Protein AF-T1EKL4-F1 (afdb_monomer_lite)

pLDDT: mean 88.15, std 10.9, range [50.75, 98.0]

Secondary structure (DSSP, 8-state):
--BTTBHHHHHTEEEGGGSBGGGS-HHHHHHHHHHHSS-STT--HHHHHHHHTT-TTHHHHHHHS--TTS-HHHHHHHHHHHH-TT-BHHHHHHHHHHTT-HHHHHHHHHHS-SEEE---

Structure (mmCIF, N/CA/C/O backbone):
data_AF-T1EKL4-F1
#
_entry.id   AF-T1EKL4-F1
#
loop_
_atom_site.group_PDB
_atom_site.id
_atom_site.type_symbol
_atom_site.label_atom_id
_atom_site.label_alt_id
_atom_site.label_comp_id
_atom_site.label_asym_id
_atom_site.label_entity_id
_atom_site.label_seq_id
_atom_site.pdbx_PDB_ins_code
_atom_site.Cartn_x
_atom_site.Cartn_y
_atom_site.Cartn_z
_atom_site.occupancy
_atom_site.B_iso_or_equiv
_atom_site.auth_seq_id
_atom_site.auth_comp_id
_atom_site.auth_asym_id
_atom_site.auth_atom_id
_atom_site.pdbx_PDB_model_num
ATOM 1 N N . ILE A 1 1 ? 9.634 -11.502 -26.903 1.00 68.00 1 ILE A N 1
ATOM 2 C CA . ILE A 1 1 ? 8.700 -10.496 -26.340 1.00 68.00 1 ILE A CA 1
ATOM 3 C C . ILE A 1 1 ? 9.501 -9.223 -26.070 1.00 68.00 1 ILE A C 1
ATOM 5 O O . ILE A 1 1 ? 10.606 -9.331 -25.541 1.00 68.00 1 ILE A O 1
ATOM 9 N N . LEU A 1 2 ? 8.996 -8.072 -26.524 1.00 75.31 2 LEU A N 1
ATOM 10 C CA . LEU A 1 2 ? 9.576 -6.733 -26.350 1.00 75.31 2 LEU A CA 1
ATOM 11 C C . LEU A 1 2 ? 8.536 -5.857 -25.635 1.00 75.31 2 LEU A C 1
ATOM 13 O O . LEU A 1 2 ? 7.352 -5.981 -25.944 1.00 75.31 2 LEU A O 1
ATOM 17 N N . ALA A 1 3 ? 8.963 -4.963 -24.743 1.00 78.75 3 ALA A N 1
ATOM 18 C CA . ALA A 1 3 ? 8.119 -3.901 -24.188 1.00 78.75 3 ALA A CA 1
ATOM 19 C C . ALA A 1 3 ? 8.531 -2.576 -24.831 1.00 78.75 3 ALA A C 1
ATOM 21 O O . ALA A 1 3 ? 9.716 -2.248 -24.859 1.00 78.75 3 ALA A O 1
ATOM 22 N N . PHE A 1 4 ? 7.571 -1.839 -25.394 1.00 86.25 4 PHE A N 1
ATOM 23 C CA . PHE A 1 4 ? 7.825 -0.548 -26.057 1.00 86.25 4 PHE A CA 1
ATOM 24 C C . PHE A 1 4 ? 8.945 -0.603 -27.120 1.00 86.25 4 PHE A C 1
ATOM 26 O O . PHE A 1 4 ? 9.703 0.345 -27.293 1.00 86.25 4 PHE A O 1
ATOM 33 N N . GLY A 1 5 ? 9.090 -1.743 -27.808 1.00 90.69 5 GLY A N 1
ATOM 34 C CA . GLY A 1 5 ? 10.127 -1.956 -28.825 1.00 90.69 5 GLY A CA 1
ATOM 35 C C . GLY A 1 5 ? 11.548 -2.183 -28.288 1.00 90.69 5 GLY A C 1
ATOM 36 O O . GLY A 1 5 ? 12.463 -2.342 -29.089 1.00 90.69 5 GLY A O 1
ATOM 37 N N . SER A 1 6 ? 11.754 -2.252 -26.967 1.00 91.06 6 SER A N 1
ATOM 38 C CA . SER A 1 6 ? 13.074 -2.432 -26.353 1.00 91.06 6 SER A CA 1
ATOM 39 C C . SER A 1 6 ? 13.132 -3.669 -25.459 1.00 91.06 6 SER A C 1
ATOM 41 O O . SER A 1 6 ? 12.322 -3.853 -24.547 1.00 91.06 6 SER A O 1
ATOM 43 N N . ARG A 1 7 ? 14.131 -4.527 -25.703 1.00 92.25 7 ARG A N 1
ATOM 44 C CA . ARG A 1 7 ? 14.403 -5.680 -24.836 1.00 92.25 7 ARG A CA 1
ATOM 45 C C . ARG A 1 7 ? 14.927 -5.236 -23.472 1.00 92.25 7 ARG A C 1
ATOM 47 O O . ARG A 1 7 ? 14.496 -5.772 -22.464 1.00 92.25 7 ARG A O 1
ATOM 54 N N . TYR A 1 8 ? 15.767 -4.205 -23.458 1.00 90.81 8 TYR A N 1
ATOM 55 C CA . TYR A 1 8 ? 16.294 -3.612 -22.234 1.00 90.81 8 TYR A CA 1
ATOM 56 C C . TYR A 1 8 ? 15.175 -3.123 -21.307 1.00 90.81 8 TYR A C 1
ATOM 58 O O . TYR A 1 8 ? 15.171 -3.439 -20.125 1.00 90.81 8 TYR A O 1
ATOM 66 N N . ILE A 1 9 ? 14.185 -2.408 -21.853 1.00 90.50 9 ILE A N 1
ATOM 67 C CA . ILE A 1 9 ? 13.045 -1.927 -21.061 1.00 90.50 9 ILE A CA 1
ATOM 68 C C . ILE A 1 9 ? 12.218 -3.095 -20.527 1.00 90.50 9 ILE A C 1
ATOM 70 O O . ILE A 1 9 ? 11.823 -3.065 -19.368 1.00 90.50 9 ILE A O 1
ATOM 74 N N . TYR A 1 10 ? 11.995 -4.130 -21.342 1.00 90.38 10 TYR A N 1
ATOM 75 C CA . TYR A 1 10 ? 11.305 -5.342 -20.898 1.00 90.38 10 TYR A CA 1
ATOM 76 C C . TYR A 1 10 ? 12.027 -6.015 -19.724 1.00 90.38 10 TYR A C 1
ATOM 78 O O . TYR A 1 10 ? 11.393 -6.337 -18.728 1.00 90.38 10 TYR A O 1
ATOM 86 N N . ASP A 1 11 ? 13.348 -6.181 -19.819 1.00 91.62 11 ASP A N 1
ATOM 87 C CA . ASP A 1 11 ? 14.155 -6.842 -18.785 1.00 91.62 11 ASP A CA 1
ATOM 88 C C . ASP A 1 11 ? 14.255 -6.023 -17.485 1.00 91.62 11 ASP A C 1
ATOM 90 O O . ASP A 1 11 ? 14.579 -6.570 -16.434 1.00 91.62 11 ASP A O 1
ATOM 94 N N . LYS A 1 12 ? 13.968 -4.718 -17.543 1.00 92.38 12 LYS A N 1
ATOM 95 C CA . LYS A 1 12 ? 13.943 -3.808 -16.387 1.00 92.38 12 LYS A CA 1
ATOM 96 C C . LYS A 1 12 ? 12.538 -3.540 -15.858 1.00 92.38 12 LYS A C 1
ATOM 98 O O . LYS A 1 12 ? 12.382 -2.786 -14.901 1.00 92.38 12 LYS A O 1
ATOM 103 N N . MET A 1 13 ? 11.511 -4.109 -16.477 1.00 93.31 13 MET A N 1
ATOM 104 C CA . MET A 1 13 ? 10.123 -3.875 -16.105 1.00 93.31 13 MET A CA 1
ATOM 105 C C . MET A 1 13 ? 9.759 -4.706 -14.875 1.00 93.31 13 MET A C 1
ATOM 107 O O . MET A 1 13 ? 9.971 -5.913 -14.850 1.00 93.31 13 MET A O 1
ATOM 111 N N . ILE A 1 14 ? 9.178 -4.055 -13.872 1.00 94.44 14 ILE A N 1
ATOM 112 C CA . ILE A 1 14 ? 8.641 -4.702 -12.674 1.00 94.44 14 ILE A CA 1
ATOM 113 C C . ILE A 1 14 ? 7.111 -4.662 -12.776 1.00 94.44 14 ILE A C 1
ATOM 115 O O . ILE A 1 14 ? 6.559 -3.560 -12.899 1.00 94.44 14 ILE A O 1
ATOM 119 N N . PRO A 1 15 ? 6.413 -5.810 -12.748 1.00 93.56 15 PRO A N 1
ATOM 120 C CA . PRO A 1 15 ? 4.954 -5.862 -12.715 1.00 93.56 15 PRO A CA 1
ATOM 121 C C . PRO A 1 15 ? 4.375 -5.140 -11.496 1.00 93.56 15 PRO A C 1
ATOM 123 O O . PRO A 1 15 ? 4.961 -5.162 -10.419 1.00 93.56 15 PRO A O 1
ATOM 126 N N . GLY A 1 16 ? 3.188 -4.548 -11.642 1.00 94.56 16 GLY A N 1
ATOM 127 C CA . GLY A 1 16 ? 2.482 -3.825 -10.577 1.00 94.56 16 GLY A CA 1
ATOM 128 C C . GLY A 1 16 ? 2.445 -4.559 -9.230 1.00 94.56 16 GLY A C 1
ATOM 129 O O . GLY A 1 16 ? 2.897 -3.979 -8.246 1.00 94.56 16 GLY A O 1
ATOM 130 N N . PRO A 1 17 ? 2.010 -5.834 -9.170 1.00 96.19 17 PRO A N 1
ATOM 131 C CA . PRO A 1 17 ? 1.977 -6.603 -7.924 1.00 96.19 17 PRO A CA 1
ATOM 132 C C . PRO A 1 17 ? 3.335 -6.731 -7.223 1.00 96.19 17 PRO A C 1
ATOM 134 O O . PRO A 1 17 ? 3.377 -6.799 -6.001 1.00 96.19 17 PRO A O 1
ATOM 137 N N . GLU A 1 18 ? 4.437 -6.711 -7.971 1.00 95.94 18 GLU A N 1
ATOM 138 C CA . GLU A 1 18 ? 5.803 -6.802 -7.444 1.00 95.94 18 GLU A CA 1
ATOM 139 C C . GLU A 1 18 ? 6.392 -5.424 -7.097 1.00 95.94 18 GLU A C 1
ATOM 141 O O . GLU A 1 18 ? 7.472 -5.332 -6.513 1.00 95.94 18 GLU A O 1
ATOM 146 N N . LEU A 1 19 ? 5.707 -4.323 -7.434 1.00 95.94 19 LEU A N 1
ATOM 147 C CA . LEU A 1 19 ? 6.183 -2.991 -7.083 1.00 95.94 19 LEU A CA 1
ATOM 148 C C . LEU A 1 19 ? 6.116 -2.772 -5.566 1.00 95.94 19 LEU A C 1
ATOM 150 O O . LEU A 1 19 ? 5.065 -3.002 -4.962 1.00 95.94 19 LEU A O 1
ATOM 154 N N . PRO A 1 20 ? 7.182 -2.230 -4.952 1.00 95.69 20 PRO A N 1
ATOM 155 C CA . PRO A 1 20 ? 7.159 -1.843 -3.549 1.00 95.69 20 PRO A CA 1
ATOM 156 C C . PRO A 1 20 ? 6.089 -0.784 -3.265 1.00 95.69 20 PRO A C 1
ATOM 158 O O . PRO A 1 20 ? 5.954 0.191 -4.012 1.00 95.69 20 PRO A O 1
ATOM 161 N N . VAL A 1 21 ? 5.398 -0.905 -2.132 1.00 96.44 21 VAL A N 1
ATOM 162 C CA . VAL A 1 21 ? 4.393 0.072 -1.666 1.00 96.44 21 VAL A CA 1
ATOM 163 C C . VAL A 1 21 ? 5.003 1.462 -1.469 1.00 96.44 21 VAL A C 1
ATOM 165 O O . VAL A 1 21 ? 4.344 2.484 -1.681 1.00 96.44 21 VAL A O 1
ATOM 168 N N . SER A 1 22 ? 6.301 1.537 -1.163 1.00 95.06 22 SER A N 1
ATOM 169 C CA . SER A 1 22 ? 7.040 2.800 -1.082 1.00 95.06 22 SER A CA 1
ATOM 170 C C . SER A 1 22 ? 6.936 3.637 -2.366 1.00 95.06 22 SER A C 1
ATOM 172 O O . SER A 1 22 ? 6.922 4.870 -2.274 1.00 95.06 22 SER A O 1
ATOM 174 N N . ARG A 1 23 ? 6.765 2.990 -3.533 1.00 94.50 23 ARG A N 1
ATOM 175 C CA . ARG A 1 23 ? 6.636 3.615 -4.863 1.00 94.50 23 ARG A CA 1
ATOM 176 C C . ARG A 1 23 ? 5.213 4.055 -5.216 1.00 94.50 23 ARG A C 1
ATOM 178 O O . ARG A 1 23 ? 5.004 4.572 -6.314 1.00 94.50 23 ARG A O 1
ATOM 185 N N . PHE A 1 24 ? 4.235 3.880 -4.326 1.00 95.69 24 PHE A N 1
ATOM 186 C CA . PHE A 1 24 ? 2.877 4.366 -4.569 1.00 95.69 24 PHE A CA 1
ATOM 187 C C . PHE A 1 24 ? 2.857 5.885 -4.805 1.00 95.69 24 PHE A C 1
ATOM 189 O O . PHE A 1 24 ? 3.546 6.625 -4.090 1.00 95.69 24 PHE A O 1
ATOM 196 N N . PRO A 1 25 ? 2.037 6.376 -5.757 1.00 94.88 25 PRO A N 1
ATOM 197 C CA . PRO A 1 25 ? 1.790 7.802 -5.908 1.00 94.88 25 PRO A CA 1
ATOM 198 C C . PRO A 1 25 ? 1.304 8.418 -4.596 1.00 94.88 25 PRO A C 1
ATOM 200 O O . PRO A 1 25 ? 0.511 7.815 -3.871 1.00 94.88 25 PRO A O 1
ATOM 203 N N . ILE A 1 26 ? 1.700 9.661 -4.320 1.00 94.06 26 ILE A N 1
ATOM 204 C CA . ILE A 1 26 ? 1.242 10.376 -3.119 1.00 94.06 26 ILE A CA 1
ATOM 205 C C . ILE A 1 26 ? -0.291 10.464 -3.044 1.00 94.06 26 ILE A C 1
ATOM 207 O O . ILE A 1 26 ? -0.859 10.358 -1.963 1.00 94.06 26 ILE A O 1
ATOM 211 N N . GLY A 1 27 ? -0.967 10.601 -4.191 1.00 95.31 27 GLY A N 1
ATOM 212 C CA . GLY A 1 27 ? -2.429 10.596 -4.269 1.00 95.31 27 GLY A CA 1
ATOM 213 C C . GLY A 1 27 ? -3.035 9.277 -3.788 1.00 95.31 27 GLY A C 1
ATOM 214 O O . GLY A 1 27 ? -3.949 9.298 -2.972 1.00 95.31 27 GLY A O 1
ATOM 215 N N . LEU A 1 28 ? -2.466 8.142 -4.207 1.00 96.00 28 LEU A N 1
ATOM 216 C CA . LEU A 1 28 ? -2.889 6.815 -3.757 1.00 96.00 28 LEU A CA 1
ATOM 217 C C . LEU A 1 28 ? -2.671 6.639 -2.247 1.00 96.00 28 LEU A C 1
ATOM 219 O O . LEU A 1 28 ? -3.592 6.225 -1.549 1.00 96.00 28 LEU A O 1
ATOM 223 N N . LYS A 1 29 ? -1.500 7.025 -1.718 1.00 95.19 29 LYS A N 1
ATOM 224 C CA . LYS A 1 29 ? -1.226 6.964 -0.268 1.00 95.19 29 LYS A CA 1
ATOM 225 C C . LYS A 1 29 ? -2.239 7.781 0.540 1.00 95.19 29 LYS A C 1
ATOM 227 O O . LYS A 1 29 ? -2.754 7.306 1.545 1.00 95.19 29 LYS A O 1
ATOM 232 N N . ARG A 1 30 ? -2.578 8.986 0.066 1.00 93.50 30 ARG A N 1
ATOM 233 C CA . ARG A 1 30 ? -3.583 9.858 0.697 1.00 93.50 30 ARG A CA 1
ATOM 234 C C . ARG A 1 30 ? -4.995 9.283 0.629 1.00 93.50 30 ARG A C 1
ATOM 236 O O . ARG A 1 30 ? -5.728 9.412 1.602 1.00 93.50 30 ARG A O 1
ATOM 243 N N . LEU A 1 31 ? -5.374 8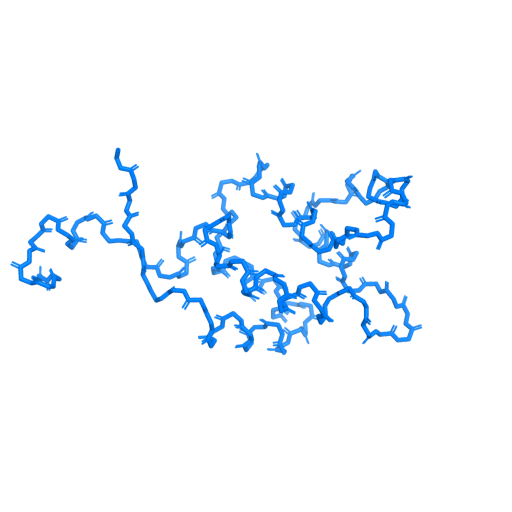.668 -0.492 1.00 93.94 31 LEU A N 1
ATOM 244 C CA . LEU A 1 31 ? -6.674 8.009 -0.626 1.00 93.94 31 LEU A CA 1
ATOM 245 C C . LEU A 1 31 ? -6.785 6.828 0.340 1.00 93.94 31 LEU A C 1
ATOM 247 O O . LEU A 1 31 ? -7.744 6.778 1.103 1.00 93.94 31 LEU A O 1
ATOM 251 N N . LEU A 1 32 ? -5.775 5.954 0.380 1.00 94.12 32 LEU A N 1
ATOM 252 C CA . LEU A 1 32 ? -5.708 4.846 1.338 1.00 94.12 32 LEU A CA 1
ATOM 253 C C . LEU A 1 32 ? -5.808 5.339 2.783 1.00 94.12 32 LEU A C 1
ATOM 255 O O . LEU A 1 32 ? -6.650 4.860 3.536 1.00 94.12 32 LEU A O 1
ATOM 259 N N . ALA A 1 33 ? -5.014 6.347 3.148 1.00 91.75 33 ALA A N 1
ATOM 260 C CA . ALA A 1 33 ? -5.090 6.975 4.460 1.00 91.75 33 ALA A CA 1
ATOM 261 C C . ALA A 1 33 ? -6.498 7.501 4.769 1.00 91.75 33 ALA A C 1
ATOM 263 O O . ALA A 1 33 ? -7.007 7.252 5.850 1.00 91.75 33 ALA A O 1
ATOM 264 N N . SER A 1 34 ? -7.166 8.167 3.823 1.00 89.31 34 SER A N 1
ATOM 265 C CA . SER A 1 34 ? -8.494 8.749 4.068 1.00 89.31 34 SER A CA 1
ATOM 266 C C . SER A 1 34 ? -9.597 7.724 4.355 1.00 89.31 34 SER A C 1
ATOM 268 O O . SER A 1 34 ? -10.580 8.061 5.009 1.00 89.31 34 SER A O 1
ATOM 270 N N . ILE A 1 35 ? -9.442 6.481 3.885 1.00 89.44 35 ILE A N 1
ATOM 271 C CA . ILE A 1 35 ? -10.423 5.405 4.099 1.00 89.44 35 ILE A CA 1
ATOM 272 C C . ILE A 1 35 ? -10.018 4.446 5.229 1.00 89.44 35 ILE A C 1
ATOM 274 O O . ILE A 1 35 ? -10.855 3.682 5.708 1.00 89.44 35 ILE A O 1
ATOM 278 N N . LEU A 1 36 ? -8.753 4.453 5.658 1.00 89.19 36 LEU A N 1
ATOM 279 C CA . LEU A 1 36 ? -8.227 3.609 6.741 1.00 89.19 36 LEU A CA 1
ATOM 280 C C . LEU A 1 36 ? -8.014 4.396 8.055 1.00 89.19 36 LEU A C 1
ATOM 282 O O . LEU A 1 36 ? -8.069 3.803 9.133 1.00 89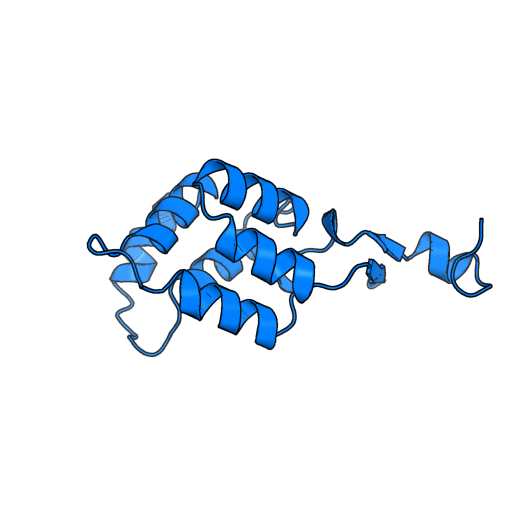.19 36 LEU A O 1
ATOM 286 N N . ASP A 1 37 ? -7.877 5.728 7.980 1.00 84.31 37 ASP A N 1
ATOM 287 C CA . ASP A 1 37 ? -7.776 6.665 9.103 1.00 84.31 37 ASP A CA 1
ATOM 288 C C . ASP A 1 37 ? -8.916 7.721 9.076 1.00 84.31 37 ASP A C 1
ATOM 290 O O . ASP A 1 37 ? -8.773 8.752 8.418 1.00 84.31 37 ASP A O 1
ATOM 294 N N . PRO A 1 38 ? -9.988 7.645 9.887 1.00 67.44 38 PRO A N 1
ATOM 295 C CA . PRO A 1 38 ? -10.905 6.551 10.227 1.00 67.44 38 PRO A CA 1
ATOM 296 C C . PRO A 1 38 ? -12.308 6.709 9.553 1.00 67.44 38 PRO A C 1
ATOM 298 O O . PRO A 1 38 ? -12.848 7.817 9.534 1.00 67.44 38 PRO A O 1
ATOM 301 N N . PRO A 1 39 ? -12.989 5.620 9.116 1.00 53.41 39 PRO A N 1
ATOM 302 C CA . PRO A 1 39 ? -14.443 5.525 9.332 1.00 53.41 39 PRO A CA 1
ATOM 303 C C . 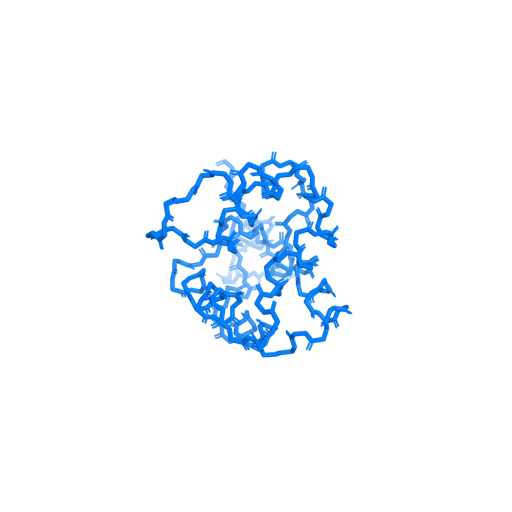PRO A 1 39 ? -14.912 4.083 9.624 1.00 53.41 39 PRO A C 1
ATOM 305 O O . PRO A 1 39 ? -15.482 3.396 8.782 1.00 53.41 39 PRO A O 1
ATOM 308 N N . SER A 1 40 ? -14.731 3.649 10.869 1.00 52.94 40 SER A N 1
ATOM 309 C CA . SER A 1 40 ? -15.486 2.556 11.493 1.00 52.94 40 SER A CA 1
ATOM 310 C C . SER A 1 40 ? -15.929 3.045 12.882 1.00 52.94 40 SER A C 1
ATOM 312 O O . SER A 1 40 ? -15.134 3.730 13.533 1.00 52.94 40 SER A O 1
ATOM 314 N N . PRO A 1 41 ? -17.139 2.709 13.383 1.00 50.75 41 PRO A N 1
ATOM 315 C CA . PRO A 1 41 ? -17.585 3.062 14.738 1.00 50.75 41 PRO A CA 1
ATOM 316 C C . PRO A 1 41 ? -16.626 2.609 15.854 1.00 50.75 41 PRO A C 1
ATOM 318 O O . PRO A 1 41 ? -16.710 3.117 16.969 1.00 50.75 41 PRO A O 1
ATOM 321 N N . THR A 1 42 ? -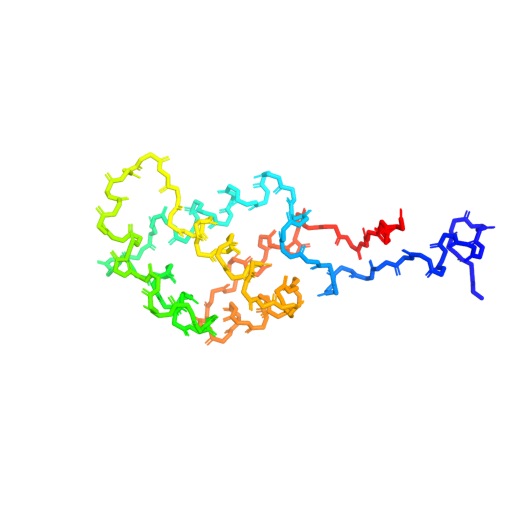15.720 1.667 15.562 1.00 58.53 42 THR A N 1
ATOM 322 C CA . THR A 1 42 ? -14.700 1.151 16.488 1.00 58.53 42 THR A CA 1
ATOM 323 C C . THR A 1 42 ? -13.283 1.690 16.236 1.00 58.53 42 THR A C 1
ATOM 325 O O . THR A 1 42 ? -12.420 1.494 17.086 1.00 58.53 42 THR A O 1
ATOM 328 N N . GLY A 1 43 ? -13.026 2.405 15.128 1.00 56.94 43 GLY A N 1
ATOM 329 C CA . GLY A 1 43 ? -11.809 3.214 14.919 1.00 56.94 43 GLY A CA 1
ATOM 330 C C . GLY A 1 43 ? -10.473 2.475 14.705 1.00 56.94 43 GLY A C 1
ATOM 331 O O . GLY A 1 43 ? -9.425 3.038 15.033 1.00 56.94 43 GLY A O 1
ATOM 332 N N . GLN A 1 44 ? -10.469 1.240 14.185 1.00 69.88 44 GLN A N 1
ATOM 333 C CA . GLN A 1 44 ? -9.304 0.338 14.301 1.00 69.88 44 GLN A CA 1
ATOM 334 C C . GLN A 1 44 ? -8.781 -0.319 13.008 1.00 69.88 44 GLN A C 1
ATOM 336 O O . GLN A 1 44 ? -7.923 -1.194 13.101 1.00 69.88 44 GLN A O 1
ATOM 341 N N . ASP A 1 45 ? -9.197 0.091 11.808 1.00 83.81 45 ASP A N 1
ATOM 342 C CA . ASP A 1 45 ? -8.764 -0.603 10.577 1.00 83.81 45 ASP A CA 1
ATOM 343 C C . ASP A 1 45 ? -7.252 -0.488 10.325 1.00 83.81 45 ASP A C 1
ATOM 345 O O . ASP A 1 45 ? -6.603 -1.471 9.969 1.00 83.81 45 ASP A O 1
ATOM 349 N N . TRP A 1 46 ? -6.657 0.673 10.615 1.00 87.06 46 TRP A N 1
ATOM 350 C CA . TRP A 1 46 ? -5.200 0.857 10.605 1.00 87.06 46 TRP A CA 1
ATOM 351 C C . TRP A 1 46 ? -4.492 -0.051 11.629 1.00 87.06 46 TRP A C 1
ATOM 353 O O . TRP A 1 46 ? -3.409 -0.561 11.357 1.00 87.06 46 TRP A O 1
ATOM 363 N N . CYS A 1 47 ? -5.098 -0.294 12.795 1.00 88.50 47 CYS A N 1
ATOM 364 C CA . CYS A 1 47 ? -4.533 -1.150 13.839 1.00 88.50 47 CYS A CA 1
ATOM 365 C C . CYS A 1 47 ? -4.574 -2.625 13.417 1.00 88.50 47 CYS A C 1
ATOM 367 O O . CYS A 1 47 ? -3.559 -3.316 13.495 1.00 88.50 47 CYS A O 1
ATOM 369 N N . LEU A 1 48 ? -5.709 -3.085 12.880 1.00 90.00 48 LEU A N 1
ATOM 370 C CA . LEU A 1 48 ? -5.843 -4.432 12.325 1.00 90.00 48 LEU A CA 1
ATOM 371 C C . LEU A 1 48 ? -4.867 -4.662 11.163 1.00 90.00 48 LEU A C 1
ATOM 373 O O . LEU A 1 48 ? -4.191 -5.691 11.118 1.00 90.00 48 LEU A O 1
ATOM 377 N N . LEU A 1 49 ? -4.732 -3.675 10.271 1.00 91.38 49 LEU A N 1
ATOM 378 C CA . LEU A 1 49 ? -3.733 -3.700 9.207 1.00 91.38 49 LEU A CA 1
ATOM 379 C C . LEU A 1 49 ? -2.310 -3.785 9.785 1.00 91.38 49 LEU A C 1
ATOM 381 O O . LEU A 1 49 ? -1.510 -4.589 9.322 1.00 91.38 49 LEU A O 1
ATOM 385 N N . SER A 1 50 ? -1.993 -3.028 10.837 1.00 90.44 50 SER A N 1
ATOM 386 C CA . SER A 1 50 ? -0.694 -3.121 11.519 1.00 90.44 50 SER A CA 1
ATOM 387 C C . SER A 1 50 ? -0.392 -4.540 11.998 1.00 90.44 50 SER A C 1
ATOM 389 O O . SER A 1 50 ? 0.697 -5.062 11.760 1.00 90.44 50 SER A O 1
ATOM 391 N N . VAL A 1 51 ? -1.369 -5.184 12.644 1.00 91.81 51 VAL A N 1
ATOM 392 C CA . VAL A 1 51 ? -1.22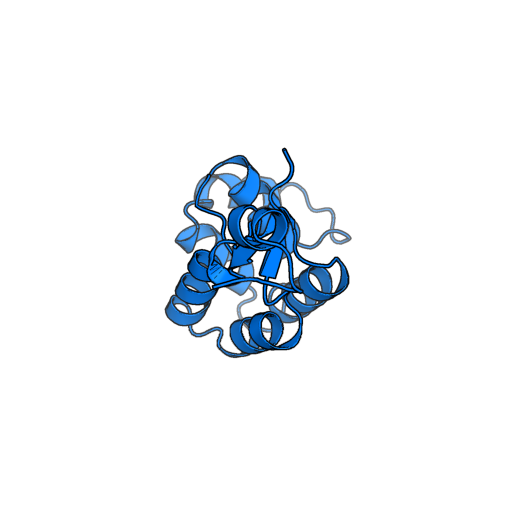8 -6.551 13.161 1.00 91.81 51 VAL A CA 1
ATOM 393 C C . VAL A 1 51 ? -0.958 -7.533 12.025 1.00 91.81 51 VAL A C 1
ATOM 395 O O . VAL A 1 51 ? -0.039 -8.345 12.124 1.00 91.81 51 VAL A O 1
ATOM 398 N N . ILE A 1 52 ? -1.707 -7.440 10.924 1.00 92.69 52 ILE A N 1
ATOM 399 C CA . ILE A 1 52 ? -1.590 -8.396 9.817 1.00 92.69 52 ILE A CA 1
ATOM 400 C C . ILE A 1 52 ? -0.328 -8.203 8.967 1.00 92.69 52 ILE A C 1
ATOM 402 O O . ILE A 1 52 ? 0.131 -9.145 8.319 1.00 92.69 52 ILE A O 1
ATOM 406 N N . LEU A 1 53 ? 0.253 -7.001 9.011 1.00 93.00 53 LEU A N 1
ATOM 407 C CA . LEU A 1 53 ? 1.566 -6.674 8.449 1.00 93.00 53 LEU A CA 1
ATOM 408 C C . LEU A 1 53 ? 2.725 -7.000 9.412 1.00 93.00 53 LEU A C 1
ATOM 410 O O . LEU A 1 53 ? 3.879 -6.687 9.120 1.00 93.00 53 LEU A O 1
ATOM 414 N N . GLY A 1 54 ? 2.445 -7.582 10.585 1.00 90.94 54 GLY A N 1
ATOM 415 C CA . GLY A 1 54 ? 3.462 -7.913 11.589 1.00 90.94 54 GLY A CA 1
ATOM 416 C C . GLY A 1 54 ? 4.075 -6.696 12.295 1.00 90.94 54 GLY A C 1
ATOM 417 O O . GLY A 1 54 ? 5.098 -6.824 12.962 1.00 90.94 54 GLY A O 1
ATOM 418 N N . GLN A 1 55 ? 3.456 -5.517 12.186 1.00 86.50 55 GLN A N 1
ATOM 419 C CA . GLN A 1 55 ? 3.912 -4.249 12.772 1.00 86.50 55 GLN A CA 1
ATOM 420 C C . GLN A 1 55 ? 3.309 -3.986 14.166 1.00 86.50 55 GLN A C 1
ATOM 422 O O . GLN A 1 55 ? 3.214 -2.841 14.611 1.00 86.50 55 GLN A O 1
ATOM 427 N N . SER A 1 56 ? 2.905 -5.031 14.896 1.00 85.62 56 SER A N 1
ATOM 428 C CA . SER A 1 56 ? 2.234 -4.900 16.201 1.00 85.62 56 SER A CA 1
ATOM 429 C C . SER A 1 56 ? 3.038 -4.092 17.225 1.00 85.62 56 SER A C 1
ATOM 431 O O . SER A 1 56 ? 2.468 -3.326 17.998 1.00 85.62 56 SER A O 1
ATOM 433 N N . ASN A 1 57 ? 4.369 -4.207 17.194 1.00 83.44 57 ASN A N 1
ATOM 434 C CA . ASN A 1 57 ? 5.260 -3.479 18.103 1.00 83.44 57 ASN A CA 1
ATOM 435 C C . ASN A 1 57 ? 5.250 -1.962 17.855 1.00 83.44 57 ASN A C 1
ATOM 437 O O . ASN A 1 57 ? 5.504 -1.192 18.773 1.00 83.44 57 ASN A O 1
ATOM 441 N N . SER A 1 58 ? 4.919 -1.526 16.637 1.00 79.94 58 SER A N 1
ATOM 442 C CA . SER A 1 58 ? 4.884 -0.111 16.258 1.00 79.94 58 SER A CA 1
ATOM 443 C C . SER A 1 58 ? 3.564 0.573 16.615 1.00 79.94 58 SER A C 1
ATOM 445 O O . SER A 1 58 ? 3.480 1.795 16.532 1.00 79.94 58 SER A O 1
ATOM 447 N N . ILE A 1 59 ? 2.532 -0.177 17.024 1.00 84.81 59 ILE A N 1
ATOM 448 C CA . ILE A 1 59 ? 1.208 0.383 17.344 1.00 84.81 59 ILE A CA 1
ATOM 449 C C . ILE A 1 59 ? 1.314 1.381 18.501 1.00 84.81 59 ILE A C 1
ATOM 451 O O . ILE A 1 59 ? 0.858 2.513 18.365 1.00 84.81 59 ILE A O 1
ATOM 455 N N . GLN A 1 60 ? 1.984 1.004 19.596 1.00 82.44 60 GLN A N 1
ATOM 456 C CA . GLN A 1 60 ? 2.141 1.877 20.765 1.00 82.44 60 GLN A CA 1
ATOM 457 C C . GLN A 1 60 ? 2.929 3.146 20.428 1.00 82.44 60 GLN A C 1
ATOM 459 O O . GLN A 1 60 ? 2.551 4.238 20.841 1.00 82.44 60 GLN A O 1
ATOM 464 N N . ASP A 1 61 ? 3.990 3.035 19.628 1.00 83.31 61 ASP A N 1
ATOM 465 C CA . ASP A 1 61 ? 4.761 4.198 19.174 1.00 83.31 61 ASP A CA 1
ATOM 466 C C . ASP A 1 61 ? 3.925 5.124 18.284 1.00 83.31 61 ASP A C 1
ATOM 468 O O . ASP A 1 61 ? 4.086 6.350 18.300 1.00 83.31 61 ASP A O 1
ATOM 472 N N . ILE A 1 62 ? 3.018 4.548 17.494 1.00 80.81 62 ILE A N 1
ATOM 473 C CA . ILE A 1 62 ? 2.113 5.296 16.629 1.00 80.81 62 ILE A CA 1
ATOM 474 C C . ILE A 1 62 ? 1.050 6.035 17.432 1.00 80.81 62 ILE A C 1
ATOM 476 O O . ILE A 1 62 ? 0.823 7.214 17.153 1.00 80.81 62 ILE A O 1
ATOM 480 N N . GLU A 1 63 ? 0.480 5.396 18.448 1.00 79.69 63 GLU A N 1
ATOM 481 C CA . GLU A 1 63 ? -0.483 6.002 19.371 1.00 79.69 63 GLU A CA 1
ATOM 482 C C . GLU A 1 63 ? 0.152 7.067 20.271 1.00 79.69 63 GLU A C 1
ATOM 484 O O . GLU A 1 63 ? -0.410 8.145 20.438 1.00 79.69 63 GLU A O 1
ATOM 489 N N . ASN A 1 64 ? 1.347 6.814 20.809 1.00 76.12 64 ASN A N 1
ATOM 490 C CA . ASN A 1 64 ? 2.035 7.748 21.703 1.00 76.12 64 ASN A CA 1
ATOM 491 C C . ASN A 1 64 ? 2.510 9.012 20.973 1.00 76.12 64 ASN A C 1
ATOM 493 O O . ASN A 1 64 ? 2.534 10.104 21.544 1.00 76.12 64 ASN A O 1
ATOM 497 N N . GLN A 1 65 ? 2.862 8.890 19.691 1.00 72.75 65 GLN A N 1
ATOM 498 C CA . GLN A 1 65 ? 3.150 10.026 18.817 1.00 72.75 65 GLN A CA 1
ATOM 499 C C . GLN A 1 65 ? 1.835 10.640 18.314 1.00 72.75 65 GLN A C 1
ATOM 501 O O . GLN A 1 65 ? 1.564 10.606 17.112 1.00 72.75 65 GLN A O 1
ATOM 506 N N . ASN A 1 66 ? 1.048 11.206 19.238 1.00 60.84 66 ASN A N 1
ATOM 507 C CA . ASN A 1 66 ? -0.234 11.909 19.046 1.00 60.84 66 ASN A CA 1
ATOM 508 C C . ASN A 1 66 ? -0.137 13.180 18.161 1.00 60.84 66 ASN A C 1
ATOM 510 O O . ASN A 1 66 ? -0.759 14.205 18.426 1.00 60.84 66 ASN A O 1
ATOM 514 N N . ASN A 1 67 ? 0.642 13.143 17.081 1.00 67.94 67 ASN A N 1
ATOM 515 C CA . ASN A 1 67 ? 0.544 14.103 15.994 1.00 67.94 67 ASN A CA 1
ATOM 516 C C . ASN A 1 67 ? -0.707 13.769 15.177 1.00 67.94 67 ASN A C 1
ATOM 518 O O . ASN A 1 67 ? -0.635 13.042 14.189 1.00 67.94 67 ASN A O 1
ATOM 522 N N . GLU A 1 68 ? -1.847 14.327 15.587 1.00 65.88 68 GLU A N 1
ATOM 523 C CA . GLU A 1 68 ? -3.144 14.197 14.899 1.00 65.88 68 GLU A CA 1
ATOM 524 C C . GLU A 1 68 ? -3.096 14.625 13.419 1.00 65.88 68 GLU A C 1
ATOM 526 O O . GLU A 1 68 ? -3.969 14.268 12.634 1.00 65.88 68 GLU A O 1
ATOM 531 N N . SER A 1 69 ? -2.063 15.370 13.015 1.00 71.81 69 SER A N 1
ATOM 532 C CA . SER A 1 69 ? -1.837 15.808 11.637 1.00 71.81 69 SER A CA 1
ATOM 533 C C . SER A 1 69 ? -1.262 14.734 10.706 1.00 71.81 69 SER A C 1
ATOM 535 O O . SER A 1 69 ? -1.238 14.948 9.493 1.00 71.81 69 SER A O 1
ATOM 537 N N . LEU A 1 70 ? -0.785 13.600 11.234 1.00 80.56 70 LEU A N 1
ATOM 538 C CA . LEU A 1 70 ? -0.163 12.535 10.445 1.00 80.56 70 LEU A CA 1
ATOM 539 C C . LEU A 1 70 ? -1.045 11.284 10.388 1.00 80.56 70 LEU A C 1
ATOM 541 O O . LEU A 1 70 ? -1.511 10.778 11.406 1.00 80.56 70 LEU A O 1
ATOM 545 N N . SER A 1 71 ? -1.202 10.748 9.179 1.00 88.44 71 SER A N 1
ATOM 546 C CA . SER A 1 71 ? -1.910 9.493 8.918 1.00 88.44 71 SER A CA 1
ATOM 547 C C . SER A 1 71 ? -1.230 8.312 9.625 1.00 88.44 71 SER A C 1
ATOM 549 O O . SER A 1 71 ? -0.028 8.083 9.465 1.00 88.44 71 SER A O 1
ATOM 551 N N . LYS A 1 72 ? -1.999 7.535 10.395 1.00 89.31 72 LYS A N 1
ATOM 552 C CA . LYS A 1 72 ? -1.523 6.306 11.050 1.00 89.31 72 LYS A CA 1
ATOM 553 C C . LYS A 1 72 ? -1.269 5.211 10.017 1.00 89.31 72 LYS A C 1
ATOM 555 O O . LYS A 1 72 ? -0.243 4.538 10.091 1.00 89.31 72 LYS A O 1
ATOM 560 N N . THR A 1 73 ? -2.142 5.101 9.017 1.00 92.12 73 THR A N 1
ATOM 561 C CA . THR A 1 73 ? -1.982 4.199 7.872 1.00 92.12 73 THR A CA 1
ATOM 562 C C . THR A 1 73 ? -0.667 4.455 7.137 1.00 92.12 73 THR A C 1
ATOM 564 O O . THR A 1 73 ? 0.109 3.524 6.931 1.00 92.12 73 THR A O 1
ATOM 567 N N . ASP A 1 74 ? -0.353 5.709 6.799 1.00 92.00 74 ASP A N 1
ATOM 568 C CA . ASP A 1 74 ? 0.894 6.049 6.099 1.00 92.00 74 ASP A CA 1
ATOM 569 C C . ASP A 1 74 ? 2.138 5.713 6.938 1.00 92.00 74 ASP A C 1
ATOM 571 O O . ASP A 1 74 ? 3.136 5.207 6.416 1.00 92.00 74 ASP A O 1
ATOM 575 N N . ARG A 1 75 ? 2.069 5.912 8.260 1.00 90.94 75 ARG A N 1
ATOM 576 C CA . ARG A 1 75 ? 3.157 5.560 9.187 1.00 90.94 75 ARG A CA 1
ATOM 577 C C . ARG A 1 75 ? 3.398 4.054 9.248 1.00 90.94 75 ARG A C 1
ATOM 579 O O . ARG A 1 75 ? 4.555 3.641 9.181 1.00 90.94 75 ARG A O 1
ATOM 586 N N . ILE A 1 76 ? 2.341 3.243 9.322 1.00 92.69 76 ILE A N 1
ATOM 587 C CA . ILE A 1 76 ? 2.460 1.776 9.306 1.00 92.69 76 ILE A CA 1
ATOM 588 C C . ILE A 1 76 ? 3.033 1.307 7.979 1.00 92.69 76 ILE A C 1
ATOM 590 O O . ILE A 1 76 ? 4.002 0.555 7.979 1.00 92.69 76 ILE A O 1
ATOM 594 N N . LEU A 1 77 ? 2.486 1.773 6.853 1.00 94.12 77 LEU A N 1
ATOM 595 C CA . LEU A 1 77 ? 2.974 1.374 5.533 1.00 94.12 77 LEU A CA 1
ATOM 596 C C . LEU A 1 77 ? 4.440 1.772 5.340 1.00 94.12 77 LEU A C 1
ATOM 598 O O . LEU A 1 77 ? 5.225 0.994 4.804 1.00 94.12 77 LEU A O 1
ATOM 602 N N . THR A 1 78 ? 4.837 2.947 5.834 1.00 92.56 78 THR A N 1
ATOM 603 C CA . THR A 1 78 ? 6.235 3.394 5.813 1.00 92.56 78 THR A CA 1
ATOM 604 C C . THR A 1 78 ? 7.131 2.522 6.692 1.00 92.56 78 THR A C 1
ATOM 606 O O . THR A 1 78 ? 8.247 2.203 6.285 1.00 92.56 78 THR A O 1
ATOM 609 N N . SER A 1 79 ? 6.675 2.138 7.886 1.00 91.75 79 SER A N 1
ATOM 610 C CA . SER A 1 79 ? 7.411 1.234 8.782 1.00 91.75 79 SER A CA 1
ATOM 611 C C . SER A 1 79 ? 7.561 -0.162 8.175 1.00 91.75 79 SER A C 1
ATOM 613 O O . SER A 1 79 ? 8.658 -0.723 8.142 1.00 91.75 79 SER A O 1
ATOM 615 N N . TRP A 1 80 ? 6.479 -0.690 7.609 1.00 94.94 80 TRP A N 1
ATOM 616 C CA . TRP A 1 80 ? 6.466 -1.984 6.943 1.00 94.94 80 TRP A CA 1
ATOM 617 C C . TRP A 1 80 ? 7.416 -2.009 5.741 1.00 94.94 80 TRP A C 1
ATOM 619 O O . TRP A 1 80 ? 8.289 -2.866 5.682 1.00 94.94 80 TRP A O 1
ATOM 629 N N . CYS A 1 81 ? 7.383 -0.988 4.876 1.00 94.62 81 CYS A N 1
ATOM 630 C CA . CYS A 1 81 ? 8.328 -0.860 3.757 1.00 94.62 81 CYS A CA 1
ATOM 631 C C . CYS A 1 81 ? 9.807 -0.825 4.178 1.00 94.62 81 CYS A C 1
ATOM 633 O O . CYS A 1 81 ? 10.676 -1.087 3.353 1.00 94.62 81 CYS A O 1
ATOM 635 N N . LYS A 1 82 ? 10.114 -0.431 5.421 1.00 92.50 82 LYS A N 1
ATOM 636 C CA . LYS A 1 82 ? 11.488 -0.406 5.947 1.00 92.50 82 LYS A CA 1
ATOM 637 C C . LYS A 1 82 ? 11.915 -1.731 6.570 1.00 92.50 82 LYS A C 1
ATOM 639 O O . LYS A 1 82 ? 13.111 -1.955 6.713 1.00 92.50 82 LYS A O 1
ATOM 644 N N . SER A 1 83 ? 10.961 -2.543 7.014 1.00 91.75 83 SER A N 1
ATOM 645 C CA . SER A 1 83 ? 11.219 -3.756 7.795 1.00 91.75 83 SER A CA 1
ATOM 646 C C . SER A 1 83 ? 11.016 -5.044 7.003 1.00 91.75 83 SER A C 1
ATOM 648 O O . SER A 1 83 ? 11.547 -6.073 7.412 1.00 91.75 83 SER A O 1
ATOM 650 N N . ASP A 1 84 ? 10.298 -4.993 5.881 1.00 93.25 84 ASP A N 1
ATOM 651 C CA . ASP A 1 84 ? 9.957 -6.157 5.069 1.00 93.25 84 ASP A CA 1
ATOM 652 C C . ASP A 1 84 ? 10.257 -5.902 3.585 1.00 93.25 84 ASP A C 1
ATOM 654 O O . ASP A 1 84 ? 9.707 -4.992 2.962 1.00 93.25 84 ASP A O 1
ATOM 658 N N . GLU A 1 85 ? 11.126 -6.730 3.003 1.00 90.62 85 GLU A N 1
ATOM 659 C CA . GLU A 1 85 ? 11.457 -6.691 1.573 1.00 90.62 85 GLU A CA 1
ATOM 660 C C . GLU A 1 85 ? 10.261 -7.094 0.694 1.00 90.62 85 GLU A C 1
ATOM 662 O O . GLU A 1 85 ? 10.164 -6.665 -0.455 1.00 90.62 85 GLU A O 1
ATOM 667 N N . ASN A 1 86 ? 9.303 -7.846 1.248 1.00 93.38 86 ASN A N 1
ATOM 668 C CA . ASN A 1 86 ? 8.069 -8.249 0.576 1.00 93.38 86 ASN A CA 1
ATOM 669 C C . ASN A 1 86 ? 6.934 -7.228 0.743 1.00 93.38 86 ASN A C 1
ATOM 671 O O . ASN A 1 86 ? 5.772 -7.561 0.481 1.00 93.38 86 ASN A O 1
ATOM 675 N N . ALA A 1 87 ? 7.248 -5.985 1.132 1.00 96.38 87 ALA A N 1
ATOM 676 C CA . ALA A 1 87 ? 6.314 -4.860 1.184 1.00 96.38 87 ALA A CA 1
ATOM 677 C C . ALA A 1 87 ? 5.886 -4.377 -0.215 1.00 96.38 87 ALA A C 1
ATOM 679 O O . ALA A 1 87 ? 6.101 -3.226 -0.613 1.00 96.38 87 ALA A O 1
ATOM 680 N N . THR A 1 88 ? 5.290 -5.287 -0.982 1.00 97.50 88 THR A N 1
ATOM 681 C CA . THR A 1 88 ? 4.842 -5.104 -2.362 1.00 97.50 88 THR A CA 1
ATOM 682 C C . THR A 1 88 ? 3.351 -4.792 -2.434 1.00 97.50 88 THR A C 1
ATOM 684 O O . THR A 1 88 ? 2.591 -5.015 -1.486 1.00 97.50 88 THR A O 1
ATOM 687 N N . MET A 1 89 ? 2.920 -4.273 -3.583 1.00 97.44 89 MET A N 1
ATOM 688 C CA . MET A 1 89 ? 1.511 -4.032 -3.881 1.00 97.44 89 MET A CA 1
ATOM 689 C C . MET A 1 89 ? 0.673 -5.305 -3.743 1.00 97.44 89 MET A C 1
ATOM 691 O O . MET A 1 89 ? -0.397 -5.247 -3.146 1.00 97.44 89 MET A O 1
ATOM 695 N N . GLY A 1 90 ? 1.153 -6.432 -4.277 1.00 97.38 90 GLY A N 1
ATOM 696 C CA . GLY A 1 90 ? 0.453 -7.714 -4.235 1.00 97.38 90 GLY A CA 1
ATOM 697 C C . GLY A 1 90 ? 0.243 -8.182 -2.801 1.00 97.38 90 GLY A C 1
ATOM 698 O O . GLY A 1 90 ? -0.892 -8.427 -2.404 1.00 97.38 90 GLY A O 1
ATOM 699 N N . THR A 1 91 ? 1.306 -8.164 -1.989 1.00 98.00 91 THR A N 1
ATOM 700 C CA . THR A 1 91 ? 1.211 -8.521 -0.567 1.00 98.00 91 THR A CA 1
ATOM 701 C C . THR A 1 91 ? 0.208 -7.629 0.166 1.00 98.00 91 THR A C 1
ATOM 703 O O . THR A 1 91 ? -0.608 -8.121 0.941 1.00 98.00 91 THR A O 1
ATOM 706 N N . LEU A 1 92 ? 0.226 -6.313 -0.084 1.00 97.69 92 LEU A N 1
ATOM 707 C CA . LEU A 1 92 ? -0.720 -5.393 0.549 1.00 97.69 92 LEU A CA 1
ATOM 708 C C . LEU A 1 92 ? -2.166 -5.682 0.131 1.00 97.69 92 LEU A C 1
ATOM 710 O O . LEU A 1 92 ? -3.055 -5.670 0.978 1.00 97.69 92 LEU A O 1
ATOM 714 N N . VAL A 1 93 ? -2.404 -5.948 -1.155 1.00 97.81 93 VAL A N 1
ATOM 715 C CA . VAL A 1 93 ? -3.728 -6.312 -1.675 1.00 97.81 93 VAL A CA 1
ATOM 716 C C . VAL A 1 93 ? -4.237 -7.581 -0.998 1.00 97.81 93 VAL A C 1
ATOM 718 O O . VAL A 1 93 ? -5.355 -7.571 -0.487 1.00 97.81 93 VAL A O 1
ATOM 721 N N . ASP A 1 94 ? -3.418 -8.629 -0.913 1.00 97.69 94 ASP A N 1
ATOM 722 C CA . ASP A 1 94 ? -3.797 -9.888 -0.263 1.00 97.69 94 ASP A CA 1
ATOM 723 C C . ASP A 1 94 ? -4.169 -9.666 1.209 1.00 97.69 94 ASP A C 1
ATOM 725 O O . ASP A 1 94 ? -5.192 -10.163 1.683 1.00 97.69 94 ASP A O 1
ATOM 729 N N . LYS A 1 95 ? -3.391 -8.844 1.925 1.00 96.38 95 LYS A N 1
ATOM 730 C CA . LYS A 1 95 ? -3.678 -8.479 3.319 1.00 96.38 95 LYS A CA 1
ATOM 731 C C . LYS A 1 95 ? -4.947 -7.653 3.484 1.00 96.38 95 LYS A C 1
ATOM 733 O O . LYS A 1 95 ? -5.684 -7.869 4.443 1.00 96.38 95 LYS A O 1
ATOM 738 N N . LEU A 1 96 ? -5.237 -6.739 2.561 1.00 95.69 96 LEU A N 1
ATOM 739 C CA . LEU A 1 96 ? -6.478 -5.961 2.571 1.00 95.69 96 LEU A CA 1
ATOM 740 C C . LEU A 1 96 ? -7.707 -6.835 2.279 1.00 95.69 96 LEU A C 1
ATOM 742 O O . LEU A 1 96 ? -8.751 -6.639 2.902 1.00 95.69 96 LEU A O 1
ATOM 746 N N . ILE A 1 97 ? -7.574 -7.828 1.393 1.00 95.75 97 ILE A N 1
ATOM 747 C CA . ILE A 1 97 ? -8.606 -8.849 1.155 1.00 95.75 97 ILE A CA 1
ATOM 748 C C . ILE A 1 97 ? -8.837 -9.670 2.430 1.00 95.75 97 ILE A C 1
ATOM 750 O O . ILE A 1 97 ? -9.987 -9.868 2.821 1.00 95.75 97 ILE A O 1
ATOM 754 N N . GLU A 1 98 ? -7.765 -10.098 3.104 1.00 94.69 98 GLU A N 1
ATOM 755 C CA . GLU A 1 98 ? -7.822 -10.897 4.338 1.00 94.69 98 GLU A CA 1
ATOM 756 C C . GLU A 1 98 ? -8.604 -10.187 5.461 1.00 94.69 98 GLU A C 1
ATOM 758 O O . GLU A 1 98 ? -9.380 -10.828 6.169 1.00 94.69 98 GLU A O 1
ATOM 763 N N . ILE A 1 99 ? -8.479 -8.859 5.582 1.00 92.44 99 ILE A N 1
ATOM 764 C CA . ILE A 1 99 ? -9.219 -8.052 6.573 1.00 92.44 99 ILE A CA 1
ATOM 765 C C . ILE A 1 99 ? -10.573 -7.522 6.069 1.00 92.44 99 ILE A C 1
ATOM 767 O O . ILE A 1 99 ? -11.227 -6.747 6.765 1.00 92.44 99 ILE A O 1
ATOM 771 N N . GLY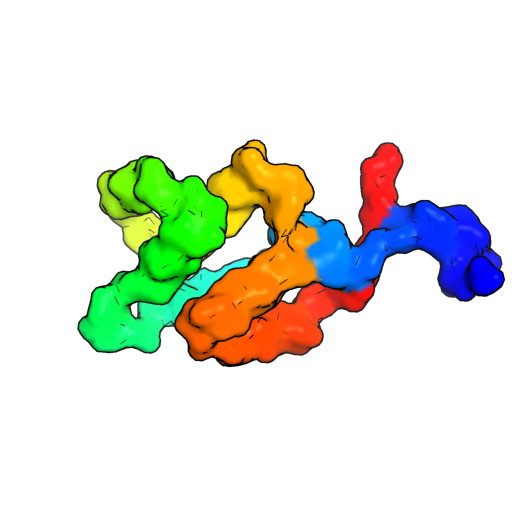 A 1 100 ? -11.005 -7.908 4.864 1.00 91.50 100 GLY A N 1
ATOM 772 C CA . GLY A 1 100 ? -12.304 -7.522 4.303 1.00 91.50 100 GLY A CA 1
ATOM 773 C C . GLY A 1 100 ? -12.404 -6.069 3.823 1.00 91.50 100 GLY A C 1
ATOM 774 O O . GLY A 1 100 ? -13.510 -5.553 3.666 1.00 91.50 100 GLY A O 1
ATOM 775 N N . ARG A 1 101 ? -11.277 -5.395 3.565 1.00 92.62 101 ARG A N 1
ATOM 776 C CA . ARG A 1 101 ? -11.221 -4.008 3.069 1.00 92.62 101 ARG A CA 1
ATOM 777 C C . ARG A 1 101 ? -11.143 -3.960 1.541 1.00 92.62 101 ARG A C 1
ATOM 779 O O . ARG A 1 101 ? -10.163 -3.492 0.961 1.00 92.62 101 ARG A O 1
ATOM 786 N N . SER A 1 102 ? -12.189 -4.456 0.875 1.00 93.94 102 SER A N 1
ATOM 787 C CA . SER A 1 102 ? -12.279 -4.467 -0.595 1.00 93.94 102 SER A CA 1
ATOM 788 C C . SER A 1 102 ? -12.281 -3.062 -1.207 1.00 93.94 102 SER A C 1
ATOM 790 O O . SER A 1 102 ? -11.755 -2.865 -2.294 1.00 93.94 102 SER A O 1
ATOM 792 N N . ASP A 1 103 ? -12.796 -2.069 -0.484 1.00 94.00 103 ASP A N 1
ATOM 793 C CA . ASP A 1 103 ? -12.757 -0.660 -0.878 1.00 94.00 103 ASP A CA 1
ATOM 794 C C . ASP A 1 103 ? -11.317 -0.125 -1.004 1.00 94.00 103 ASP A C 1
ATOM 796 O O . ASP A 1 103 ? -10.997 0.615 -1.936 1.00 94.00 103 ASP A O 1
ATOM 800 N N . ALA A 1 104 ? -10.415 -0.543 -0.111 1.00 94.88 104 ALA A N 1
ATOM 801 C CA . ALA A 1 104 ? -8.998 -0.201 -0.197 1.00 94.88 104 ALA A CA 1
ATOM 802 C C . ALA A 1 104 ? -8.295 -0.928 -1.352 1.00 94.88 104 ALA A C 1
ATOM 804 O O . ALA A 1 104 ? -7.430 -0.344 -2.010 1.00 94.88 104 ALA A O 1
ATOM 805 N N . VAL A 1 105 ? -8.700 -2.169 -1.643 1.00 97.06 105 VAL A N 1
ATOM 806 C CA . VAL A 1 105 ? -8.231 -2.912 -2.823 1.00 97.06 105 VAL A CA 1
ATOM 807 C C . VAL A 1 105 ? -8.629 -2.181 -4.105 1.00 97.06 105 VAL A C 1
ATOM 809 O O . VAL A 1 105 ? -7.771 -1.945 -4.955 1.00 97.06 105 VAL A O 1
ATOM 812 N N . ASP A 1 106 ? -9.883 -1.740 -4.220 1.00 97.06 106 ASP A N 1
ATOM 813 C CA . ASP A 1 106 ? -10.369 -0.985 -5.379 1.00 97.06 106 ASP A CA 1
ATOM 814 C C . ASP A 1 106 ? -9.588 0.320 -5.574 1.00 97.06 106 ASP A C 1
ATOM 816 O O . ASP A 1 106 ? -9.241 0.689 -6.700 1.00 97.06 106 ASP A O 1
ATOM 820 N N . VAL A 1 107 ? -9.256 1.020 -4.486 1.00 96.50 107 VAL A N 1
ATOM 821 C CA . VAL A 1 107 ? -8.421 2.226 -4.547 1.00 96.50 107 VAL A CA 1
ATOM 822 C C . VAL A 1 107 ? -7.040 1.919 -5.138 1.00 96.50 107 VAL A C 1
ATOM 824 O O . VAL A 1 107 ? -6.595 2.663 -6.018 1.00 96.50 107 VAL A O 1
ATOM 827 N N . ILE A 1 108 ? -6.390 0.825 -4.721 1.00 97.12 108 ILE A N 1
ATOM 828 C CA . ILE A 1 108 ? -5.091 0.397 -5.269 1.00 97.12 108 ILE A CA 1
ATOM 829 C C . ILE A 1 108 ? -5.231 0.040 -6.749 1.00 97.12 108 ILE A C 1
ATOM 831 O O . ILE A 1 108 ? -4.507 0.597 -7.572 1.00 97.12 108 ILE A O 1
ATOM 835 N N . MET A 1 109 ? -6.183 -0.823 -7.105 1.00 95.50 109 MET A N 1
ATOM 836 C CA . MET A 1 109 ? -6.346 -1.309 -8.481 1.00 95.50 109 MET A CA 1
ATOM 837 C C . MET A 1 109 ? -6.643 -0.186 -9.482 1.00 95.50 109 MET A C 1
ATOM 839 O O . MET A 1 109 ? -6.211 -0.259 -10.630 1.00 95.50 109 MET A O 1
ATOM 843 N N . ASN A 1 110 ? -7.332 0.875 -9.050 1.00 95.88 110 ASN A N 1
ATOM 844 C CA . ASN A 1 110 ? -7.694 1.994 -9.921 1.00 95.88 110 ASN A CA 1
ATOM 845 C C . ASN A 1 110 ? -6.611 3.079 -10.054 1.00 95.88 110 ASN A C 1
ATOM 847 O O . ASN A 1 110 ? -6.636 3.836 -11.023 1.00 95.88 110 ASN A O 1
ATOM 851 N N . HIS A 1 111 ? -5.682 3.197 -9.098 1.00 95.75 111 HIS A N 1
ATOM 852 C CA . HIS A 1 111 ? -4.745 4.335 -9.044 1.00 95.75 111 HIS A CA 1
ATOM 853 C C . HIS A 1 111 ? -3.268 3.941 -9.032 1.00 95.75 111 HIS A C 1
ATOM 855 O O . HIS A 1 111 ? -2.402 4.812 -9.153 1.00 95.75 111 HIS A O 1
ATOM 861 N N . ALA A 1 112 ? -2.954 2.663 -8.841 1.00 94.12 112 ALA A N 1
ATOM 862 C CA . ALA A 1 112 ? -1.580 2.206 -8.822 1.00 94.12 112 ALA A CA 1
ATOM 863 C C . ALA A 1 112 ? -1.003 2.039 -10.234 1.00 94.12 112 ALA A C 1
ATOM 865 O O . ALA A 1 112 ? -1.712 1.953 -11.237 1.00 94.12 112 ALA A O 1
ATOM 866 N N . TYR A 1 113 ? 0.325 1.992 -10.314 1.00 93.69 113 TYR A N 1
ATOM 867 C CA . TYR A 1 113 ? 1.007 1.725 -11.571 1.00 93.69 113 TYR A CA 1
ATOM 868 C C . TYR A 1 113 ? 0.881 0.246 -11.948 1.00 93.69 113 TYR A C 1
ATOM 870 O O . TYR A 1 113 ? 1.179 -0.631 -11.141 1.00 93.69 113 TYR A O 1
ATOM 878 N N . LEU A 1 114 ? 0.524 -0.030 -13.205 1.00 92.81 114 LEU A N 1
ATOM 879 C CA . LEU A 1 114 ? 0.500 -1.396 -13.748 1.00 92.81 114 LEU A CA 1
ATOM 880 C C . LEU A 1 114 ? 1.898 -2.016 -13.843 1.00 92.81 114 LEU A C 1
ATOM 882 O O . LEU A 1 114 ? 2.043 -3.236 -13.850 1.00 92.81 114 LEU A O 1
ATOM 886 N N . PHE A 1 115 ? 2.918 -1.171 -13.963 1.00 93.81 115 PHE A N 1
ATOM 887 C CA . PHE A 1 115 ? 4.315 -1.557 -14.022 1.00 93.81 115 PHE A CA 1
ATOM 888 C C . PHE A 1 115 ? 5.206 -0.384 -13.624 1.00 93.81 115 PHE A C 1
ATOM 890 O O . PHE A 1 115 ? 4.815 0.780 -13.720 1.00 93.81 115 PHE A O 1
ATOM 897 N N . GLY A 1 116 ? 6.427 -0.693 -13.216 1.00 92.56 116 GLY A N 1
ATOM 898 C CA . GLY A 1 116 ? 7.494 0.279 -13.022 1.00 92.56 116 GLY A CA 1
ATOM 899 C C . GLY A 1 116 ? 8.787 -0.218 -13.648 1.00 92.56 116 GLY A C 1
ATOM 900 O O . GLY A 1 116 ? 8.825 -1.273 -14.275 1.00 92.56 116 GLY A O 1
ATOM 901 N N . LEU A 1 117 ? 9.856 0.548 -13.473 1.00 91.94 117 LEU A N 1
ATOM 902 C CA . LEU A 1 117 ? 11.197 0.162 -13.904 1.00 91.94 117 LEU A CA 1
ATOM 903 C C . LEU A 1 117 ? 12.077 -0.087 -12.682 1.00 91.94 117 LEU A C 1
ATOM 905 O O . LEU A 1 117 ? 11.962 0.649 -11.688 1.00 91.94 117 LEU A O 1
ATOM 909 N N . SER A 1 118 ? 12.937 -1.104 -12.736 1.00 88.69 118 SER A N 1
ATOM 910 C CA . SER A 1 118 ? 13.994 -1.272 -11.743 1.00 88.69 118 SER A CA 1
ATOM 911 C C . SER A 1 118 ? 14.891 -0.038 -11.781 1.00 88.69 118 SER A C 1
ATOM 913 O O . SER A 1 118 ? 15.195 0.500 -12.847 1.00 88.69 118 SER A O 1
ATOM 915 N N . GLN A 1 119 ? 15.233 0.472 -10.603 1.00 69.88 119 GLN A N 1
ATOM 916 C CA . GLN A 1 119 ? 16.274 1.483 -10.485 1.00 69.88 119 GLN A CA 1
ATOM 917 C C . GLN A 1 119 ? 17.570 0.705 -10.307 1.00 69.88 119 GLN A C 1
ATOM 919 O O . GLN A 1 119 ? 17.785 0.139 -9.239 1.00 69.88 119 GLN A O 1
ATOM 924 N N . ASP A 1 120 ? 18.331 0.580 -11.393 1.00 56.84 120 ASP A N 1
ATOM 925 C CA . ASP A 1 120 ? 19.750 0.224 -11.316 1.00 56.84 120 ASP A CA 1
ATOM 926 C C . ASP A 1 120 ? 20.568 1.442 -10.876 1.00 56.84 120 ASP A C 1
ATOM 928 O O . ASP A 1 120 ? 20.222 2.566 -11.320 1.00 56.84 120 ASP A O 1
#

Radius of gyration: 15.67 Å; chains: 1; bounding box: 37×27×50 Å

Foldseek 3Di:
DADPNHPVQVVFKAFQQQAAPVPADPVLQVVLLVPQCDDDPVRDSLVLLCVLLVNNVCPVVLVVPPPVVDRSNSVSLVVSSVVDSSNGNNVSLVSCVVVVNVVSNVSCVVRTDRIDGDDD

InterPro domains:
  IPR000488 Death domain [PF00531] (32-110)
  IPR000488 Death domain [PS50017] (42-112)
  IPR000488 Death domain [SM00005] (18-112)
  IPR011029 Death-like domain superfamily [G3DSA:1.10.533.10] (18-115)
  IPR011029 Death-like domain superfamily [SSF47986] (21-109)

Organism: Helobdella robusta (NCBI:txid6412)

Sequence (120 aa):
ILAFGSRYIYDKMIPGPELPVSRFPIGLKRLLASILDPPSPTGQDWCLLSVILGQSNSIQDIENQNNESLSKTDRILTSWCKSDENATMGTLVDKLIEIGRSDAVDVIMNHAYLFGLSQD